Protein AF-A0A536JKU6-F1 (afdb_monomer)

pLDDT: mean 82.66, std 13.81, range [51.47, 97.12]

Mean predicted aligned error: 8.74 Å

Structure (mmCIF, N/CA/C/O backbone):
data_AF-A0A536JKU6-F1
#
_entry.id   AF-A0A536JKU6-F1
#
loop_
_atom_site.group_PDB
_atom_site.id
_atom_site.type_symbol
_atom_site.label_atom_id
_atom_site.label_alt_id
_atom_site.label_comp_id
_atom_site.label_asym_id
_atom_site.label_entity_id
_atom_site.label_seq_id
_atom_site.pdbx_PDB_ins_code
_atom_site.Cartn_x
_atom_site.Cartn_y
_atom_site.Cartn_z
_atom_site.occupancy
_atom_site.B_iso_or_equiv
_atom_site.auth_seq_id
_atom_site.auth_comp_id
_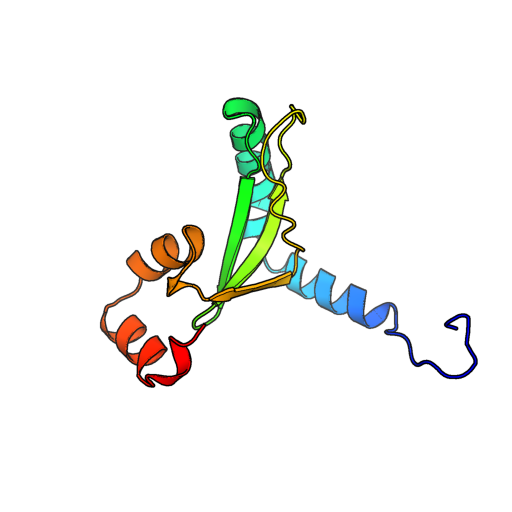atom_site.auth_asym_id
_atom_site.auth_atom_id
_atom_site.pdbx_PDB_model_num
ATOM 1 N N . PRO A 1 1 ? 21.047 -7.601 -23.008 1.00 52.09 1 PRO A N 1
ATOM 2 C CA . PRO A 1 1 ? 21.954 -8.752 -22.782 1.00 52.09 1 PRO A CA 1
ATOM 3 C C . PRO A 1 1 ? 22.261 -8.940 -21.285 1.00 52.09 1 PRO A C 1
ATOM 5 O O . PRO A 1 1 ? 22.816 -8.048 -20.651 1.00 52.09 1 PRO A O 1
ATOM 8 N N . THR A 1 2 ? 21.817 -10.042 -20.681 1.00 56.97 2 THR A N 1
ATOM 9 C CA . THR A 1 2 ? 22.408 -10.555 -19.430 1.00 56.97 2 THR A CA 1
ATOM 10 C C . THR A 1 2 ? 23.783 -11.156 -19.741 1.00 56.97 2 THR A C 1
ATOM 12 O O . THR A 1 2 ? 24.036 -11.532 -20.883 1.00 56.97 2 THR A O 1
ATOM 15 N N . ALA A 1 3 ? 24.686 -11.194 -18.758 1.00 63.09 3 ALA A N 1
ATOM 16 C CA . ALA A 1 3 ? 26.079 -11.626 -18.942 1.00 63.09 3 ALA A CA 1
ATOM 17 C C . ALA A 1 3 ? 26.232 -13.091 -19.414 1.00 63.09 3 ALA A C 1
ATOM 19 O O . ALA A 1 3 ? 27.306 -13.480 -19.858 1.00 63.09 3 ALA A O 1
ATOM 20 N N . GLU A 1 4 ? 25.154 -13.874 -19.391 1.00 67.25 4 GLU A N 1
ATOM 21 C CA . GLU A 1 4 ? 25.109 -15.270 -19.820 1.00 67.25 4 GLU A CA 1
ATOM 22 C C . GLU A 1 4 ? 24.130 -15.430 -20.994 1.00 67.25 4 GLU A C 1
ATOM 24 O O . GLU A 1 4 ? 22.961 -15.737 -20.797 1.00 67.25 4 GLU A O 1
ATOM 29 N N . GLY A 1 5 ? 24.601 -15.135 -22.211 1.00 64.31 5 GLY A N 1
ATOM 30 C CA . GLY A 1 5 ? 24.213 -15.704 -23.521 1.00 64.31 5 GLY A CA 1
ATOM 31 C C . GLY A 1 5 ? 22.751 -15.788 -23.999 1.00 64.31 5 GLY A C 1
ATOM 32 O O . GLY A 1 5 ? 22.504 -15.532 -25.175 1.00 64.31 5 GLY A O 1
ATOM 33 N N . HIS A 1 6 ? 21.774 -16.124 -23.160 1.00 71.12 6 HIS A N 1
ATOM 34 C CA . HIS A 1 6 ? 20.375 -16.326 -23.535 1.00 71.12 6 HIS A CA 1
ATOM 35 C C . HIS A 1 6 ? 19.460 -15.774 -22.440 1.00 71.12 6 HIS A C 1
ATOM 37 O O . HIS A 1 6 ? 19.163 -16.433 -21.450 1.00 71.12 6 HIS A O 1
ATOM 43 N N . GLY A 1 7 ? 19.004 -14.536 -22.621 1.00 73.75 7 GLY A N 1
ATOM 44 C CA . GLY A 1 7 ? 18.057 -13.909 -21.710 1.00 73.75 7 GLY A CA 1
ATOM 45 C C . GLY A 1 7 ? 17.232 -12.854 -22.423 1.00 73.75 7 GLY A C 1
ATOM 46 O O . GLY A 1 7 ? 17.774 -11.946 -23.058 1.00 73.75 7 GLY A O 1
ATOM 47 N N . TRP A 1 8 ? 15.915 -12.968 -22.301 1.00 84.62 8 TRP A N 1
ATOM 48 C CA . TRP A 1 8 ? 14.991 -11.902 -22.664 1.00 84.62 8 TRP A CA 1
ATOM 49 C C . TRP A 1 8 ? 15.017 -10.842 -21.562 1.00 84.62 8 TRP A C 1
ATOM 51 O O . TRP A 1 8 ? 15.140 -11.161 -20.379 1.00 84.62 8 TRP A O 1
ATOM 61 N N . ARG A 1 9 ? 14.935 -9.566 -21.937 1.00 85.38 9 ARG A N 1
ATOM 62 C CA . ARG A 1 9 ? 14.804 -8.457 -20.985 1.00 85.38 9 ARG A CA 1
ATOM 63 C C . ARG A 1 9 ? 13.556 -7.675 -21.332 1.00 85.38 9 ARG A C 1
ATOM 65 O O . ARG A 1 9 ? 13.229 -7.537 -22.509 1.00 85.38 9 ARG A O 1
ATOM 72 N N . LEU A 1 10 ? 12.898 -7.157 -20.303 1.00 89.56 10 LEU A N 1
ATOM 73 C CA . LEU A 1 10 ? 11.814 -6.208 -20.495 1.00 89.56 10 LEU A CA 1
ATOM 74 C C . LEU A 1 10 ? 12.351 -4.985 -21.240 1.00 89.56 10 LEU A C 1
ATOM 76 O O . LEU A 1 10 ? 13.410 -4.451 -20.899 1.00 89.56 10 LEU A O 1
ATOM 80 N N . ASP A 1 11 ? 11.619 -4.577 -22.270 1.00 92.69 11 ASP A N 1
ATOM 81 C CA . ASP A 1 11 ? 11.898 -3.347 -22.996 1.00 92.69 11 ASP A CA 1
ATOM 82 C C . ASP A 1 11 ? 11.497 -2.130 -22.150 1.00 92.69 11 ASP A C 1
ATOM 84 O O . ASP A 1 11 ? 10.610 -2.206 -21.293 1.00 92.69 11 ASP A O 1
ATOM 88 N N . PHE A 1 12 ? 12.113 -0.979 -22.416 1.00 91.06 12 PHE A N 1
ATOM 89 C CA . PHE A 1 12 ? 11.790 0.268 -21.724 1.00 91.06 12 PHE A CA 1
ATOM 90 C C . PHE A 1 12 ? 10.310 0.668 -21.867 1.00 91.06 12 PHE A C 1
ATOM 92 O O . PHE A 1 12 ? 9.761 1.311 -20.973 1.00 91.06 12 PHE A O 1
ATOM 99 N N . ARG A 1 13 ? 9.623 0.227 -22.930 1.00 91.62 13 ARG A N 1
ATOM 100 C CA . ARG A 1 13 ? 8.170 0.402 -23.100 1.00 91.62 13 ARG A CA 1
ATOM 101 C C . ARG A 1 13 ? 7.348 -0.144 -21.931 1.00 91.62 13 ARG A C 1
ATOM 103 O O . ARG A 1 13 ? 6.320 0.436 -21.600 1.00 91.62 13 ARG A O 1
ATOM 110 N N . VAL A 1 14 ? 7.805 -1.209 -21.271 1.00 91.12 14 VAL A N 1
ATOM 111 C CA . VAL A 1 14 ? 7.118 -1.766 -20.093 1.00 91.12 14 VAL A CA 1
ATOM 112 C C . VAL A 1 14 ? 7.199 -0.792 -18.914 1.00 91.12 14 VAL A C 1
ATOM 114 O O . VAL A 1 14 ? 6.201 -0.553 -18.237 1.00 91.12 14 VAL A O 1
ATOM 117 N N . ALA A 1 15 ? 8.357 -0.156 -18.715 1.00 85.00 15 ALA A N 1
ATOM 118 C CA . ALA A 1 15 ? 8.518 0.884 -17.702 1.00 85.00 15 ALA A CA 1
ATOM 119 C C . ALA A 1 15 ? 7.686 2.136 -18.029 1.00 85.00 15 ALA A C 1
ATOM 121 O O . ALA A 1 15 ? 7.086 2.724 -17.132 1.00 85.00 15 ALA A O 1
ATOM 122 N N . GLN A 1 16 ? 7.604 2.519 -19.308 1.00 86.62 16 GLN A N 1
ATOM 123 C CA . GLN A 1 16 ? 6.759 3.634 -19.747 1.00 86.62 16 GLN A CA 1
ATOM 124 C C . GLN A 1 16 ? 5.275 3.376 -19.468 1.00 86.62 16 GLN A C 1
ATOM 126 O O . GLN A 1 16 ? 4.603 4.266 -18.958 1.00 86.62 16 GLN A O 1
ATOM 131 N N . LEU A 1 17 ? 4.781 2.166 -19.752 1.00 86.50 17 LEU A N 1
ATOM 132 C CA . LEU A 1 17 ? 3.394 1.783 -19.485 1.00 86.50 17 LEU A CA 1
ATOM 133 C C . LEU A 1 17 ? 3.073 1.840 -17.986 1.00 86.50 17 LEU A C 1
ATOM 135 O O . LEU A 1 17 ? 2.082 2.452 -17.594 1.00 86.50 17 LEU A O 1
ATOM 139 N N . GLY A 1 18 ? 3.940 1.266 -17.146 1.00 82.00 18 GLY A N 1
ATOM 140 C CA . GLY A 1 18 ? 3.779 1.334 -15.692 1.00 82.00 18 GLY A CA 1
ATOM 141 C C . GLY A 1 18 ? 3.802 2.773 -15.172 1.00 82.00 18 GLY A C 1
ATOM 142 O O . GLY A 1 18 ? 2.987 3.142 -14.331 1.00 82.00 18 GLY A O 1
ATOM 143 N N . ASN A 1 19 ? 4.687 3.619 -15.707 1.00 78.38 19 ASN A N 1
ATOM 144 C CA . ASN A 1 19 ? 4.732 5.029 -15.332 1.00 78.38 19 ASN A CA 1
ATOM 145 C C . ASN A 1 19 ? 3.474 5.792 -15.776 1.00 78.38 19 ASN A C 1
ATOM 147 O O . ASN A 1 19 ? 2.968 6.603 -15.008 1.00 78.38 19 ASN A O 1
ATOM 151 N N . ALA A 1 20 ? 2.951 5.524 -16.977 1.00 79.75 20 ALA A N 1
ATOM 152 C CA . ALA A 1 20 ? 1.715 6.133 -17.469 1.00 79.75 20 ALA A CA 1
ATOM 153 C C . ALA A 1 20 ? 0.516 5.783 -16.573 1.00 79.75 20 ALA A C 1
ATOM 155 O O . ALA A 1 20 ? -0.188 6.687 -16.136 1.00 79.75 20 ALA A O 1
ATOM 156 N N . TYR A 1 21 ? 0.364 4.508 -16.204 1.00 76.06 21 TYR A N 1
ATOM 157 C CA . TYR A 1 21 ? -0.650 4.065 -15.242 1.00 76.06 21 TYR A CA 1
ATOM 158 C C . TYR A 1 21 ? -0.501 4.770 -13.885 1.00 76.06 21 TYR A C 1
ATOM 160 O O . TYR A 1 21 ? -1.461 5.301 -13.341 1.00 76.06 21 TYR A O 1
ATOM 168 N N . LEU A 1 22 ? 0.722 4.866 -13.349 1.00 70.12 22 LEU A N 1
ATOM 169 C CA . LEU A 1 22 ? 0.975 5.550 -12.074 1.00 70.12 22 LEU A CA 1
ATOM 170 C C . LEU A 1 22 ? 0.720 7.066 -12.124 1.00 70.12 22 LEU A C 1
ATOM 172 O O . LEU A 1 22 ? 0.444 7.653 -11.079 1.00 70.12 22 LEU A O 1
ATOM 176 N N . HIS A 1 23 ? 0.818 7.699 -13.296 1.00 67.19 23 HIS A N 1
ATOM 177 C CA . HIS A 1 23 ? 0.471 9.111 -13.482 1.00 67.19 23 HIS A CA 1
ATOM 178 C C . HIS A 1 23 ? -1.041 9.367 -13.456 1.00 67.19 23 HIS A C 1
ATOM 180 O O . HIS A 1 23 ? -1.445 10.484 -13.143 1.00 67.19 23 HIS A O 1
ATOM 186 N N . GLU A 1 24 ? -1.875 8.356 -13.713 1.00 64.69 24 GLU A N 1
ATOM 187 C CA . GLU A 1 24 ? -3.329 8.464 -13.528 1.00 64.69 24 GLU A CA 1
ATOM 188 C C . GLU A 1 24 ? -3.715 8.499 -12.035 1.00 64.69 24 GLU A C 1
ATOM 190 O O . GLU A 1 24 ? -4.754 9.052 -11.669 1.00 64.69 24 GLU A O 1
ATOM 195 N N . PHE A 1 25 ? -2.847 8.011 -11.136 1.00 63.19 25 PHE A N 1
ATOM 196 C CA . PHE A 1 25 ? -3.048 8.096 -9.686 1.00 63.19 25 PHE A CA 1
ATOM 197 C C . PHE A 1 25 ? -2.648 9.467 -9.128 1.00 63.19 25 PHE A C 1
ATOM 199 O O . PHE A 1 25 ? -1.586 9.635 -8.518 1.00 63.19 25 PHE A O 1
ATOM 206 N N . SER A 1 26 ? -3.560 10.435 -9.228 1.00 67.44 26 SER A N 1
ATOM 207 C CA . SER A 1 26 ? -3.438 11.755 -8.580 1.00 67.44 26 SER A CA 1
ATOM 208 C C . SER A 1 26 ? -3.143 11.664 -7.072 1.00 67.44 26 SER A C 1
ATOM 210 O O . SER A 1 26 ? -2.415 12.488 -6.515 1.00 67.44 26 SER A O 1
ATOM 212 N N . VAL A 1 27 ? -3.631 10.605 -6.416 1.00 75.38 27 VAL A N 1
ATOM 213 C CA . VAL A 1 27 ? -3.416 10.316 -4.989 1.00 75.38 27 VAL A CA 1
ATOM 214 C C . VAL A 1 27 ? -1.930 10.218 -4.646 1.00 75.38 27 VAL A C 1
ATOM 216 O O . VAL A 1 27 ? -1.511 10.694 -3.589 1.00 75.38 27 VAL A O 1
ATOM 219 N N . ARG A 1 28 ? -1.103 9.660 -5.540 1.00 80.62 28 ARG A N 1
ATOM 220 C CA . ARG A 1 28 ? 0.333 9.515 -5.288 1.00 80.62 28 ARG A CA 1
ATOM 221 C C . ARG A 1 28 ? 1.029 10.869 -5.236 1.00 80.62 28 ARG A C 1
ATOM 223 O O . ARG A 1 28 ? 1.838 11.119 -4.345 1.00 80.62 28 ARG A O 1
ATOM 230 N N . GLU A 1 29 ? 0.727 11.736 -6.193 1.00 79.62 29 GLU A N 1
ATOM 231 C CA . GLU A 1 29 ? 1.322 13.067 -6.289 1.00 79.62 29 GLU A CA 1
ATOM 232 C 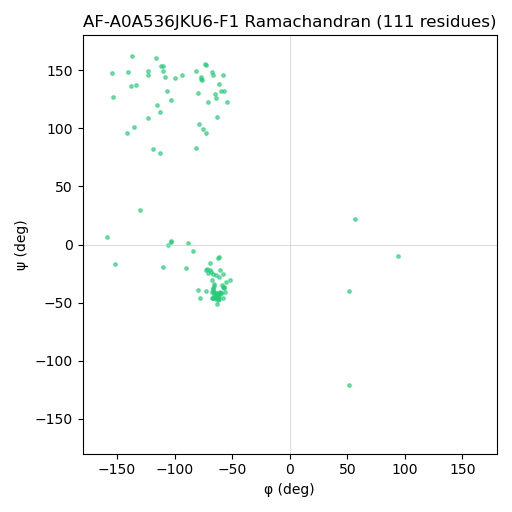C . GLU A 1 29 ? 0.898 13.958 -5.115 1.00 79.62 29 GLU A C 1
ATOM 234 O O . GLU A 1 29 ? 1.753 14.541 -4.443 1.00 79.62 29 GLU A O 1
ATOM 239 N N . VAL A 1 30 ? -0.399 13.966 -4.793 1.00 82.88 30 VAL A N 1
ATOM 240 C CA . VAL A 1 30 ? -0.958 14.725 -3.664 1.00 82.88 30 VAL A CA 1
ATOM 241 C C . VAL A 1 30 ? -0.428 14.200 -2.323 1.00 82.88 30 VAL A C 1
ATOM 243 O O . VAL A 1 30 ? -0.020 14.978 -1.455 1.00 82.88 30 VAL A O 1
ATOM 246 N N . GLY A 1 31 ? -0.359 12.877 -2.155 1.00 87.88 31 GLY A N 1
ATOM 247 C CA . GLY A 1 31 ? 0.051 12.232 -0.909 1.00 87.88 31 GLY A CA 1
ATOM 248 C C . GLY A 1 31 ? 1.521 12.452 -0.544 1.00 87.88 31 GLY A C 1
ATOM 249 O O . GLY A 1 31 ? 1.853 12.557 0.638 1.00 87.88 31 GLY A O 1
ATOM 250 N N . ARG A 1 32 ? 2.423 12.602 -1.526 1.00 89.75 32 ARG A N 1
ATOM 251 C CA . ARG A 1 32 ? 3.874 12.732 -1.273 1.00 89.75 32 ARG A CA 1
ATOM 252 C C . ARG A 1 32 ? 4.245 13.897 -0.362 1.00 89.75 32 ARG A C 1
ATOM 254 O O . ARG A 1 32 ? 5.205 13.784 0.400 1.00 89.75 32 ARG A O 1
ATOM 261 N N . ALA A 1 33 ? 3.562 15.036 -0.459 1.00 90.25 33 ALA A N 1
ATOM 262 C CA . ALA A 1 33 ? 3.844 16.177 0.414 1.00 90.25 33 ALA A CA 1
ATOM 263 C C . ALA A 1 33 ? 3.478 15.860 1.873 1.00 90.25 33 ALA A C 1
ATOM 265 O O . ALA A 1 33 ? 4.296 16.066 2.772 1.00 90.25 33 ALA A O 1
ATOM 266 N N . ALA A 1 34 ? 2.299 15.274 2.090 1.00 92.19 34 ALA A N 1
ATOM 267 C CA . ALA A 1 34 ? 1.832 14.861 3.409 1.00 92.19 34 ALA A CA 1
ATOM 268 C C . ALA A 1 34 ? 2.713 13.757 4.013 1.00 92.19 34 ALA A C 1
ATOM 270 O O . ALA A 1 34 ? 3.101 13.845 5.175 1.00 92.19 34 ALA A O 1
ATOM 271 N N . MET A 1 35 ? 3.101 12.756 3.216 1.00 92.81 35 MET A N 1
ATOM 272 C CA . MET A 1 35 ? 3.982 11.675 3.666 1.00 92.81 35 MET A CA 1
ATOM 273 C C . MET A 1 35 ? 5.365 12.182 4.079 1.00 92.81 35 MET A C 1
ATOM 275 O O . MET A 1 35 ? 5.899 11.741 5.094 1.00 92.81 35 MET A O 1
ATOM 279 N N . ARG A 1 36 ? 5.948 13.122 3.320 1.00 91.75 36 ARG A N 1
ATOM 280 C CA . ARG A 1 36 ? 7.232 13.747 3.679 1.00 91.75 36 ARG A CA 1
ATOM 281 C C . ARG A 1 36 ? 7.136 14.481 5.010 1.00 91.75 36 ARG A C 1
ATOM 283 O O . ARG A 1 36 ? 8.017 14.332 5.853 1.00 91.75 36 ARG A O 1
ATOM 290 N N . GLU A 1 37 ? 6.064 15.239 5.213 1.00 92.44 37 GLU A N 1
ATOM 291 C CA . GLU A 1 37 ? 5.844 15.948 6.471 1.00 92.44 37 GLU A CA 1
ATOM 292 C C . GLU A 1 37 ? 5.614 14.980 7.641 1.00 92.44 37 GLU A C 1
ATOM 294 O O . GLU A 1 37 ? 6.176 15.169 8.721 1.00 92.44 37 GLU A O 1
ATOM 299 N N . LEU A 1 38 ? 4.858 13.900 7.426 1.00 92.12 38 LEU A N 1
ATOM 300 C CA . LEU A 1 38 ? 4.622 12.872 8.438 1.00 92.12 38 LEU A CA 1
ATOM 301 C C . LEU A 1 38 ? 5.916 12.147 8.829 1.00 92.12 38 LEU A C 1
ATOM 303 O O . LEU A 1 38 ? 6.213 12.039 10.021 1.00 92.12 38 LEU A O 1
ATOM 307 N N . SER A 1 39 ? 6.722 11.726 7.850 1.00 91.25 39 SER A N 1
ATOM 308 C CA . SER A 1 39 ? 8.040 11.122 8.087 1.00 91.25 39 SER A CA 1
ATOM 309 C C . SER A 1 39 ? 8.965 12.088 8.831 1.00 91.25 39 SER A C 1
ATOM 311 O O . SER A 1 39 ? 9.619 11.710 9.801 1.00 91.25 39 SER A O 1
ATOM 313 N N . ARG A 1 40 ? 8.967 13.378 8.469 1.00 90.38 40 ARG A N 1
ATOM 314 C CA . ARG A 1 40 ? 9.772 14.400 9.156 1.00 90.38 40 ARG A CA 1
ATOM 315 C C . ARG A 1 40 ? 9.365 14.576 10.621 1.00 90.38 40 ARG A C 1
ATOM 317 O O . ARG A 1 40 ? 10.236 14.709 11.479 1.00 90.38 40 ARG A O 1
ATOM 324 N N . ARG A 1 41 ? 8.061 14.582 10.908 1.00 92.44 41 ARG A N 1
ATOM 325 C CA . ARG A 1 41 ? 7.515 14.766 12.264 1.00 92.44 41 ARG A CA 1
ATOM 326 C C . ARG A 1 41 ? 7.715 13.545 13.154 1.00 92.44 41 ARG A C 1
ATOM 328 O O . ARG A 1 41 ? 8.016 13.702 14.331 1.00 92.44 41 ARG A O 1
ATOM 335 N N . THR A 1 42 ? 7.541 12.349 12.601 1.00 89.81 42 THR A N 1
ATOM 336 C CA . THR A 1 42 ? 7.612 11.085 13.354 1.00 89.81 42 THR A CA 1
ATOM 337 C C . THR A 1 42 ? 9.017 10.497 13.385 1.00 89.81 42 THR A C 1
ATOM 339 O O . THR A 1 42 ? 9.331 9.707 14.264 1.00 89.81 42 THR A O 1
ATOM 342 N N . SER A 1 43 ? 9.883 10.900 12.450 1.00 88.62 43 SER A N 1
ATOM 343 C CA . SER A 1 43 ? 11.146 10.220 12.145 1.00 88.62 43 SER A CA 1
ATOM 344 C C . SER A 1 43 ? 10.970 8.740 11.772 1.00 88.62 43 SER A C 1
ATOM 346 O O . SER A 1 43 ? 11.943 7.999 11.856 1.00 88.62 43 SER A O 1
ATOM 348 N N . LEU A 1 44 ? 9.773 8.327 11.332 1.00 87.19 44 LEU A N 1
ATOM 349 C CA . LEU A 1 44 ? 9.450 6.956 10.929 1.00 87.19 44 LEU A CA 1
ATOM 350 C C . LEU A 1 44 ? 9.239 6.852 9.417 1.00 87.19 44 LEU A C 1
ATOM 352 O O . LEU A 1 44 ? 8.818 7.803 8.753 1.00 87.19 44 LEU A O 1
ATOM 356 N N . THR A 1 45 ? 9.485 5.659 8.874 1.00 88.56 45 THR A N 1
ATOM 357 C CA . THR A 1 45 ? 9.170 5.356 7.475 1.00 88.56 45 THR A CA 1
ATOM 358 C C . THR A 1 45 ? 7.663 5.432 7.265 1.00 88.56 45 THR A C 1
ATOM 360 O O . THR A 1 45 ? 6.889 4.766 7.948 1.00 88.56 45 THR A O 1
ATOM 363 N N . THR A 1 46 ? 7.243 6.233 6.292 1.00 91.00 46 THR A N 1
ATOM 364 C CA . THR A 1 46 ? 5.836 6.396 5.920 1.00 91.00 46 THR A CA 1
ATOM 365 C C . THR A 1 46 ? 5.577 5.683 4.600 1.00 91.00 46 THR A C 1
ATOM 367 O O . THR A 1 46 ? 6.334 5.840 3.642 1.00 91.00 46 THR A O 1
ATOM 370 N N . GLN A 1 47 ? 4.508 4.896 4.539 1.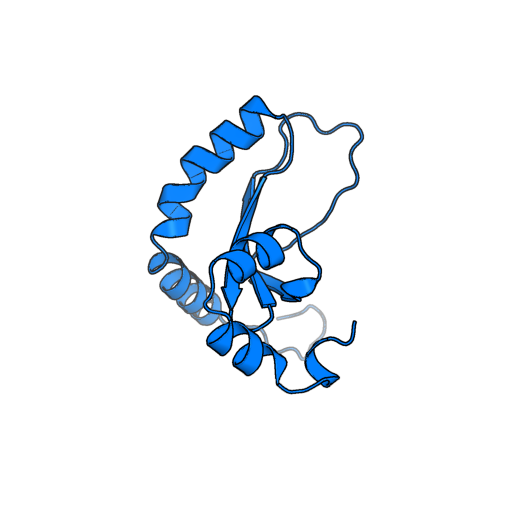00 92.38 47 GLN A N 1
ATOM 371 C CA . GLN A 1 47 ? 4.137 4.093 3.375 1.00 92.38 47 GLN A CA 1
ATOM 372 C C . GLN A 1 47 ? 2.724 4.454 2.927 1.00 92.38 47 GLN A C 1
ATOM 374 O O . GLN A 1 47 ? 1.890 4.827 3.750 1.00 92.38 47 GLN A O 1
ATOM 379 N N . MET A 1 48 ? 2.469 4.344 1.629 1.00 92.56 48 MET A N 1
ATOM 380 C CA . MET A 1 48 ? 1.146 4.522 1.045 1.00 92.56 48 MET A CA 1
ATOM 381 C C . MET A 1 48 ? 0.881 3.384 0.072 1.00 92.56 48 MET A C 1
ATOM 383 O O . MET A 1 48 ? 1.754 2.998 -0.712 1.00 92.56 48 MET A O 1
ATOM 38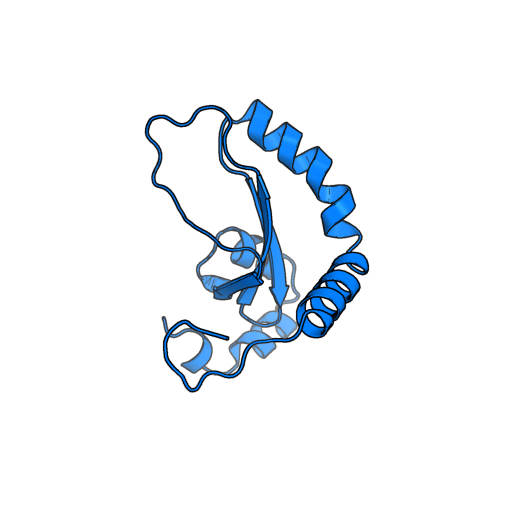7 N N . ALA A 1 49 ? -0.335 2.865 0.140 1.00 93.00 49 ALA A N 1
ATOM 388 C CA . ALA A 1 49 ? -0.801 1.762 -0.672 1.00 93.00 49 ALA A CA 1
ATOM 389 C C . ALA A 1 49 ? -2.211 2.054 -1.182 1.00 93.00 49 ALA A C 1
ATOM 391 O O . ALA A 1 49 ? -2.901 2.921 -0.645 1.00 93.00 49 ALA A O 1
ATOM 392 N N . VAL A 1 50 ? -2.610 1.318 -2.209 1.00 92.38 50 VAL A N 1
ATOM 393 C CA . VAL A 1 50 ? -3.998 1.228 -2.665 1.00 92.38 50 VAL A CA 1
ATOM 394 C C . VAL A 1 50 ? -4.527 -0.161 -2.346 1.00 92.38 50 VAL A C 1
ATOM 396 O O . VAL A 1 50 ? -3.748 -1.115 -2.311 1.00 92.38 50 VAL A O 1
ATOM 399 N N . LEU A 1 51 ? -5.827 -0.260 -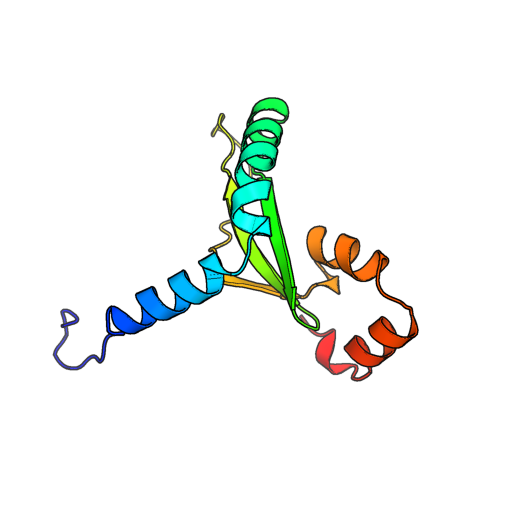2.090 1.00 92.94 51 LEU A N 1
ATOM 400 C CA . LEU A 1 51 ? -6.517 -1.540 -2.010 1.00 92.94 51 LEU A CA 1
ATOM 401 C C . LEU A 1 51 ? -6.798 -2.029 -3.435 1.00 92.94 51 LEU A C 1
ATOM 403 O O . LEU A 1 51 ? -7.301 -1.263 -4.256 1.00 92.94 51 LEU A O 1
ATOM 407 N N . ASP A 1 52 ? -6.453 -3.278 -3.717 1.00 91.81 52 ASP A N 1
ATOM 408 C CA . ASP A 1 52 ? -6.732 -3.955 -4.979 1.00 91.81 52 ASP A CA 1
ATOM 409 C C . ASP A 1 52 ? -7.248 -5.362 -4.675 1.00 91.81 52 ASP A C 1
ATOM 411 O O . ASP A 1 52 ? -6.476 -6.263 -4.334 1.00 91.81 52 ASP A O 1
ATOM 415 N N . HIS A 1 53 ? -8.569 -5.524 -4.756 1.00 92.12 53 HIS A N 1
ATOM 416 C CA . HIS A 1 53 ? -9.278 -6.707 -4.272 1.00 92.12 53 HIS A CA 1
ATOM 417 C C . HIS A 1 53 ? -8.905 -7.033 -2.811 1.00 92.12 53 HIS A C 1
ATOM 419 O O . HIS A 1 53 ? -9.110 -6.208 -1.921 1.00 92.12 53 HIS A O 1
ATOM 425 N N . THR A 1 54 ? -8.362 -8.223 -2.556 1.00 93.75 54 THR A N 1
ATOM 426 C CA . THR A 1 54 ? -7.999 -8.725 -1.224 1.00 93.75 54 THR A CA 1
ATOM 427 C C . THR A 1 54 ? -6.583 -8.349 -0.790 1.00 93.75 54 THR A C 1
ATOM 429 O O . THR A 1 54 ? -6.179 -8.697 0.323 1.00 93.75 54 THR A O 1
ATOM 432 N N . ASP A 1 55 ? -5.846 -7.598 -1.614 1.00 94.25 55 ASP A N 1
ATOM 433 C CA . ASP A 1 55 ? -4.471 -7.172 -1.367 1.00 94.25 55 ASP A CA 1
ATOM 434 C C . ASP A 1 55 ? -4.343 -5.654 -1.233 1.00 94.25 55 ASP A C 1
ATOM 436 O O . ASP A 1 55 ? -5.137 -4.867 -1.747 1.00 94.25 55 ASP A O 1
ATOM 440 N N . ILE A 1 56 ? -3.245 -5.228 -0.615 1.00 94.44 56 ILE A N 1
ATOM 441 C CA . ILE A 1 56 ? -2.710 -3.883 -0.781 1.00 94.44 56 ILE A CA 1
ATOM 442 C C . ILE A 1 56 ? -1.549 -3.882 -1.770 1.00 94.44 56 ILE A C 1
ATOM 444 O O . ILE A 1 56 ? -0.708 -4.781 -1.759 1.00 94.44 56 ILE A O 1
ATOM 448 N N . VAL A 1 57 ? -1.448 -2.821 -2.567 1.00 92.19 57 VAL A N 1
ATOM 449 C CA . VAL A 1 57 ? -0.303 -2.563 -3.447 1.00 92.19 57 VAL A CA 1
ATOM 450 C C . VAL A 1 57 ? 0.400 -1.299 -2.990 1.00 92.19 57 VAL A C 1
ATOM 452 O O . VAL A 1 57 ? -0.194 -0.219 -2.982 1.00 92.19 57 VAL A O 1
ATOM 455 N N . TYR A 1 58 ? 1.676 -1.403 -2.624 1.00 91.62 58 TYR A N 1
ATOM 456 C CA . TYR A 1 58 ? 2.456 -0.233 -2.225 1.00 91.62 58 TYR A CA 1
ATOM 457 C C . TYR A 1 58 ? 2.756 0.657 -3.427 1.00 91.62 58 TYR A C 1
ATOM 459 O O . TYR A 1 58 ? 3.396 0.231 -4.384 1.00 91.62 58 TYR A O 1
ATOM 467 N N . ILE A 1 59 ? 2.343 1.920 -3.358 1.00 89.50 59 ILE A N 1
ATOM 468 C CA . ILE A 1 59 ? 2.518 2.885 -4.454 1.00 89.50 59 ILE A CA 1
ATOM 469 C C . ILE A 1 59 ? 3.537 3.978 -4.127 1.00 89.50 59 ILE A C 1
ATOM 471 O O . ILE A 1 59 ? 4.064 4.617 -5.036 1.00 89.50 59 ILE A O 1
ATOM 475 N N . GLU A 1 60 ? 3.850 4.200 -2.848 1.00 89.69 60 GLU A N 1
ATOM 476 C CA . GLU A 1 60 ? 4.845 5.184 -2.423 1.00 89.69 60 GLU A CA 1
ATOM 477 C C . GLU A 1 60 ? 5.464 4.825 -1.069 1.00 89.69 60 GLU A C 1
ATOM 479 O O . GLU A 1 60 ? 4.796 4.306 -0.171 1.00 89.69 60 GLU A O 1
ATOM 484 N N . ARG A 1 61 ? 6.738 5.189 -0.897 1.00 89.00 61 ARG A N 1
ATOM 485 C CA . ARG A 1 61 ? 7.471 5.057 0.362 1.00 89.00 61 ARG A CA 1
ATOM 486 C C . ARG A 1 61 ? 8.312 6.301 0.623 1.00 89.00 61 ARG A C 1
ATOM 488 O O . ARG A 1 61 ? 8.983 6.798 -0.275 1.00 89.00 61 ARG A O 1
ATOM 495 N N . GLN A 1 62 ? 8.293 6.781 1.860 1.00 89.81 62 GLN A N 1
ATOM 496 C CA . GLN A 1 62 ? 9.129 7.874 2.348 1.00 89.81 62 GLN A CA 1
ATOM 497 C C . GLN A 1 62 ? 9.941 7.384 3.545 1.00 89.81 62 GLN A C 1
ATOM 499 O O . GLN A 1 62 ? 9.390 7.139 4.618 1.00 89.81 62 GLN A O 1
ATOM 504 N N . ASP A 1 63 ? 11.247 7.222 3.350 1.00 86.00 63 ASP A N 1
ATOM 505 C CA . ASP A 1 63 ? 12.157 6.692 4.368 1.00 86.00 63 ASP A CA 1
ATOM 506 C C . ASP A 1 63 ? 12.319 7.654 5.555 1.00 86.00 63 ASP A C 1
ATOM 508 O O . ASP A 1 63 ? 12.286 8.879 5.406 1.00 86.00 63 ASP A O 1
ATOM 512 N N . ALA A 1 64 ? 12.541 7.091 6.744 1.00 81.38 64 ALA A N 1
ATOM 513 C CA . ALA A 1 64 ? 12.901 7.847 7.939 1.00 81.38 64 ALA A CA 1
ATOM 514 C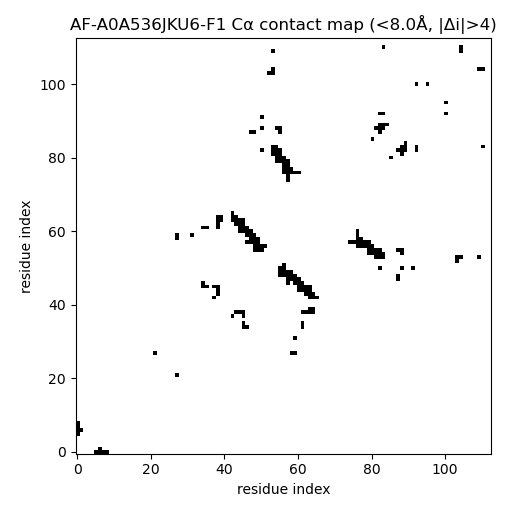 C . ALA A 1 64 ? 14.230 8.612 7.773 1.00 81.38 64 ALA A C 1
ATOM 516 O O . ALA A 1 64 ? 15.234 8.068 7.303 1.00 81.38 64 ALA A O 1
ATOM 517 N N . SER A 1 65 ? 14.272 9.860 8.256 1.00 70.31 65 SER A N 1
ATOM 518 C CA . SER A 1 65 ? 15.477 10.710 8.205 1.00 70.31 65 SER A CA 1
ATOM 519 C C . SER A 1 65 ? 16.602 10.266 9.153 1.00 70.31 65 SER A C 1
ATOM 521 O O . SER A 1 65 ? 17.771 10.560 8.907 1.00 70.31 65 SER A O 1
ATOM 523 N N . ARG A 1 66 ? 16.279 9.545 10.237 1.00 62.50 66 ARG A N 1
ATOM 524 C CA . ARG A 1 66 ? 17.242 9.096 11.254 1.00 62.50 66 ARG A CA 1
ATOM 525 C C . ARG A 1 66 ? 17.392 7.579 11.230 1.00 62.50 66 ARG A C 1
ATOM 527 O O . ARG A 1 66 ? 16.878 6.865 12.081 1.00 62.50 66 ARG A O 1
ATOM 534 N N . ARG A 1 67 ? 18.162 7.092 10.258 1.00 59.25 67 ARG A N 1
ATOM 535 C CA . ARG A 1 67 ? 18.677 5.717 10.244 1.00 59.25 67 ARG A CA 1
ATOM 536 C C . ARG A 1 67 ? 19.607 5.522 11.434 1.00 59.25 67 ARG A C 1
ATOM 538 O O . ARG A 1 67 ? 20.706 6.068 11.410 1.00 59.25 67 ARG A O 1
ATOM 545 N N . ARG A 1 68 ? 19.222 4.741 12.444 1.00 52.19 68 ARG A N 1
ATOM 546 C CA . ARG A 1 68 ? 20.240 4.067 13.270 1.00 52.19 68 ARG A CA 1
ATOM 547 C C . ARG A 1 68 ? 19.828 2.752 13.928 1.00 52.19 68 ARG A C 1
ATOM 549 O O . ARG A 1 68 ? 20.747 2.041 14.321 1.00 52.19 68 ARG A O 1
ATOM 556 N N . SER A 1 69 ? 18.547 2.382 14.059 1.00 52.12 69 SER A N 1
ATOM 557 C CA . SER A 1 69 ? 18.229 1.160 14.837 1.00 52.12 69 SER A CA 1
ATOM 558 C C . SER A 1 69 ? 16.883 0.466 14.576 1.00 52.12 69 SER A C 1
ATOM 560 O O . SER A 1 69 ? 16.567 -0.463 15.311 1.00 52.12 69 SER A O 1
ATOM 562 N N . GLU A 1 70 ? 16.077 0.867 13.589 1.00 53.66 70 GLU A N 1
ATOM 563 C CA . GLU A 1 70 ? 14.771 0.221 13.359 1.00 53.66 70 GLU A CA 1
ATOM 564 C C . GLU A 1 70 ? 14.841 -0.918 12.328 1.00 53.66 70 GLU A C 1
ATOM 566 O O . GLU A 1 70 ? 15.616 -0.816 11.370 1.00 53.66 70 GLU A O 1
ATOM 571 N N . PRO A 1 71 ? 14.038 -1.991 12.493 1.00 53.44 71 PRO A N 1
ATOM 572 C CA . PRO A 1 71 ? 13.946 -3.071 11.520 1.00 53.44 71 PRO A CA 1
ATOM 573 C C . PRO A 1 71 ? 13.604 -2.522 10.133 1.00 53.44 71 PRO A C 1
ATOM 575 O O . PRO A 1 71 ? 12.590 -1.852 9.932 1.00 53.44 71 PRO A O 1
ATOM 578 N N . HIS A 1 72 ? 14.461 -2.819 9.161 1.00 54.06 72 HIS A N 1
ATOM 579 C CA . HIS A 1 72 ? 14.223 -2.477 7.769 1.00 54.06 72 HIS A CA 1
ATOM 580 C C . HIS A 1 72 ? 13.128 -3.383 7.201 1.00 54.06 72 HIS A C 1
ATOM 582 O O . HIS A 1 72 ? 13.412 -4.484 6.738 1.00 54.06 72 HIS A O 1
ATOM 588 N N . VAL A 1 73 ? 11.880 -2.913 7.193 1.00 60.62 73 VAL A N 1
ATOM 589 C CA . VAL A 1 73 ? 10.866 -3.489 6.304 1.00 60.62 73 VAL A CA 1
ATOM 590 C C . VAL A 1 73 ? 11.168 -2.962 4.902 1.00 60.62 73 VAL A C 1
ATOM 592 O O . VAL A 1 73 ? 10.925 -1.794 4.579 1.00 60.62 73 VAL A O 1
ATOM 595 N N . VAL A 1 74 ? 11.830 -3.794 4.098 1.00 60.56 74 VAL A N 1
ATOM 596 C CA . VAL A 1 74 ? 12.062 -3.504 2.684 1.00 60.56 74 VAL A CA 1
ATOM 597 C C . VAL A 1 74 ? 10.773 -3.832 1.951 1.00 60.56 74 VAL A C 1
ATOM 599 O O . VAL A 1 74 ? 10.442 -4.994 1.745 1.00 60.56 74 VAL A O 1
ATOM 602 N N . THR A 1 75 ? 10.037 -2.786 1.602 1.00 69.31 75 THR A N 1
ATOM 603 C CA . THR A 1 75 ? 8.843 -2.880 0.773 1.00 69.31 75 THR A CA 1
ATOM 604 C C . THR A 1 75 ? 9.145 -2.205 -0.552 1.00 69.31 75 THR A C 1
ATOM 606 O O . THR A 1 75 ? 9.385 -0.992 -0.582 1.00 69.31 75 THR A O 1
ATOM 609 N N . ASP A 1 76 ? 9.162 -2.981 -1.631 1.00 82.12 76 ASP A N 1
ATOM 610 C CA . ASP A 1 76 ? 9.324 -2.434 -2.973 1.00 82.12 76 ASP A CA 1
ATOM 611 C C . ASP A 1 76 ? 8.012 -1.800 -3.449 1.00 82.12 76 ASP A C 1
ATOM 613 O O . ASP A 1 76 ? 6.910 -2.262 -3.141 1.00 82.12 76 ASP A O 1
ATOM 617 N N . ILE A 1 77 ? 8.124 -0.701 -4.197 1.00 86.62 77 ILE A N 1
ATOM 618 C CA . ILE A 1 77 ? 6.961 -0.096 -4.854 1.00 86.62 77 ILE A CA 1
ATOM 619 C C . ILE A 1 77 ? 6.447 -1.091 -5.898 1.00 86.62 77 ILE A C 1
ATOM 621 O O . ILE A 1 77 ? 7.217 -1.578 -6.724 1.00 86.62 77 ILE A O 1
ATOM 625 N N . GLY A 1 78 ? 5.146 -1.366 -5.866 1.00 85.62 78 GLY A N 1
ATOM 626 C CA . GLY A 1 78 ? 4.486 -2.387 -6.674 1.00 85.62 78 GLY A CA 1
ATOM 627 C C . GLY A 1 78 ? 4.346 -3.743 -5.979 1.00 85.62 78 GLY A C 1
ATOM 628 O O . GLY A 1 78 ? 3.608 -4.586 -6.483 1.00 85.62 78 GLY A O 1
ATOM 629 N N . SER A 1 79 ? 4.988 -3.961 -4.825 1.00 90.31 79 SER A N 1
ATOM 630 C CA . SER A 1 79 ? 4.792 -5.189 -4.049 1.00 90.31 79 SER A CA 1
ATOM 631 C C . SER A 1 79 ? 3.380 -5.281 -3.482 1.00 90.31 79 SER A C 1
ATOM 633 O O . SER A 1 79 ? 2.785 -4.270 -3.090 1.00 90.31 79 SER A O 1
ATOM 635 N N . ARG A 1 80 ? 2.881 -6.519 -3.411 1.00 93.12 80 ARG A N 1
ATOM 636 C CA . ARG A 1 80 ? 1.557 -6.866 -2.894 1.00 93.12 80 ARG A CA 1
ATOM 637 C C . ARG A 1 80 ? 1.663 -7.561 -1.548 1.00 93.12 80 ARG A C 1
ATOM 639 O O . ARG A 1 80 ? 2.593 -8.339 -1.343 1.00 93.12 80 ARG A O 1
ATOM 646 N N . LEU A 1 81 ? 0.714 -7.290 -0.660 1.00 92.19 81 LEU A N 1
ATOM 647 C CA . LEU A 1 81 ? 0.509 -8.043 0.577 1.00 92.19 81 LEU A CA 1
ATOM 648 C C . LEU A 1 81 ? -0.991 -8.216 0.829 1.00 92.19 81 LEU A C 1
ATOM 650 O O . LEU A 1 81 ? -1.732 -7.275 0.535 1.00 92.19 81 LEU A O 1
ATOM 654 N N . PRO A 1 82 ? -1.429 -9.317 1.463 1.00 94.00 82 PRO A N 1
ATOM 655 C CA . PRO A 1 82 ? -2.833 -9.485 1.807 1.00 94.00 82 PRO A CA 1
ATOM 656 C C . PRO A 1 82 ? -3.342 -8.338 2.687 1.00 94.00 82 PRO A C 1
ATOM 658 O O . PRO A 1 82 ? -2.725 -7.950 3.686 1.00 94.00 82 PRO A O 1
ATOM 661 N N . ALA A 1 83 ? -4.490 -7.768 2.334 1.00 94.81 83 ALA A N 1
ATOM 662 C CA . ALA A 1 83 ? -5.048 -6.613 3.027 1.00 94.81 83 ALA A CA 1
ATOM 663 C C . ALA A 1 83 ? -5.454 -6.952 4.472 1.00 94.81 83 ALA A C 1
ATOM 665 O O . ALA A 1 83 ? -5.225 -6.149 5.381 1.00 94.81 83 ALA A O 1
ATOM 666 N N . TYR A 1 84 ? -5.963 -8.165 4.710 1.00 93.38 84 TYR A N 1
ATOM 667 C CA . TYR A 1 84 ? -6.447 -8.600 6.024 1.00 93.38 84 TYR A CA 1
ATOM 668 C C . TYR A 1 84 ? -5.349 -8.607 7.108 1.00 93.38 84 TYR A C 1
ATOM 670 O O . TYR A 1 84 ? -5.637 -8.399 8.290 1.00 93.38 84 TYR A O 1
ATOM 678 N N . CYS A 1 85 ? -4.079 -8.807 6.730 1.00 92.75 85 CYS A N 1
ATOM 679 C CA . CYS A 1 85 ? -2.960 -8.930 7.670 1.00 92.75 85 CYS A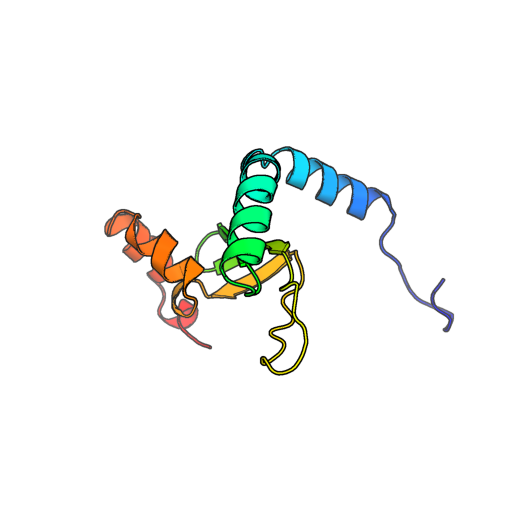 CA 1
ATOM 680 C C . CYS A 1 85 ? -2.084 -7.671 7.778 1.00 92.75 85 CYS A C 1
ATOM 682 O O . CYS A 1 85 ? -1.115 -7.657 8.540 1.00 92.75 85 CYS A O 1
ATOM 684 N N . THR A 1 86 ? -2.434 -6.580 7.091 1.00 93.69 86 THR A N 1
ATOM 685 C CA . THR A 1 86 ? -1.668 -5.323 7.117 1.00 93.69 86 THR A CA 1
ATOM 686 C C . THR A 1 86 ? -2.436 -4.204 7.819 1.00 93.69 86 THR A C 1
ATOM 688 O O . THR A 1 86 ? -3.663 -4.200 7.885 1.00 93.69 86 THR A O 1
ATOM 691 N N . SER A 1 87 ? -1.724 -3.225 8.387 1.00 94.06 87 SER A N 1
ATOM 692 C CA . SER A 1 87 ? -2.372 -2.058 9.006 1.00 94.06 87 SER A CA 1
ATOM 693 C C . SER A 1 87 ? -3.106 -1.199 7.975 1.00 94.06 87 SER A C 1
ATOM 695 O O . SER A 1 87 ? -4.238 -0.796 8.224 1.00 94.06 87 SER A O 1
ATOM 697 N N . LEU A 1 88 ? -2.482 -0.960 6.816 1.00 95.12 88 LEU A N 1
ATOM 698 C CA . LEU A 1 88 ? -3.072 -0.215 5.702 1.00 95.12 88 LEU A CA 1
ATOM 699 C C . LEU A 1 88 ? -4.296 -0.938 5.131 1.00 95.12 88 LEU A C 1
ATOM 701 O O . LEU A 1 88 ? -5.325 -0.301 4.935 1.00 95.12 88 LEU A O 1
ATOM 705 N N . GLY A 1 89 ? -4.204 -2.253 4.911 1.00 95.81 89 GLY A N 1
ATOM 706 C CA . GLY A 1 89 ? -5.307 -3.043 4.373 1.00 95.81 89 GLY A CA 1
ATOM 707 C C . GLY A 1 89 ? -6.504 -3.061 5.311 1.00 95.81 89 GLY A C 1
ATOM 708 O O . GLY A 1 89 ? -7.581 -2.641 4.909 1.00 95.81 89 GLY A O 1
ATOM 709 N N . LYS A 1 90 ? -6.311 -3.389 6.593 1.00 96.38 90 LYS A N 1
ATOM 710 C CA . LYS A 1 90 ? -7.390 -3.310 7.594 1.00 96.38 90 LYS A CA 1
ATOM 711 C C . LYS A 1 90 ? -8.016 -1.921 7.687 1.00 96.38 90 LYS A C 1
ATOM 713 O O . LYS A 1 90 ? -9.230 -1.813 7.814 1.00 96.38 90 LYS A O 1
ATOM 718 N N . ALA A 1 91 ? -7.203 -0.864 7.624 1.00 97.12 91 ALA A N 1
ATOM 719 C CA . ALA A 1 91 ? -7.708 0.503 7.656 1.00 97.12 91 ALA A CA 1
ATOM 720 C C . ALA A 1 91 ? -8.555 0.846 6.425 1.00 97.12 91 ALA A C 1
ATOM 722 O O . ALA A 1 91 ? -9.499 1.604 6.576 1.00 97.12 91 ALA A O 1
ATOM 723 N N . MET A 1 92 ? -8.246 0.310 5.240 1.00 96.12 92 MET A N 1
ATOM 724 C CA . MET A 1 92 ? -9.048 0.511 4.025 1.00 96.12 92 MET A CA 1
ATOM 725 C C . MET A 1 92 ? -10.309 -0.362 4.017 1.00 96.12 92 MET A C 1
ATOM 727 O O . MET A 1 92 ? -11.396 0.151 3.768 1.00 96.12 92 MET A O 1
ATOM 731 N N . LEU A 1 93 ? -10.181 -1.647 4.363 1.00 96.12 93 LEU A N 1
ATOM 732 C CA . LEU A 1 93 ? -11.297 -2.595 4.446 1.00 96.12 93 LEU A CA 1
ATOM 733 C C . LEU A 1 93 ? -12.372 -2.135 5.441 1.00 96.12 93 LEU A C 1
ATOM 735 O O . LEU A 1 93 ? -13.554 -2.304 5.181 1.00 96.12 93 LEU A O 1
ATOM 739 N N . ALA A 1 94 ? -11.983 -1.482 6.541 1.00 96.81 94 ALA A N 1
ATOM 740 C CA . ALA A 1 94 ? -12.918 -0.966 7.545 1.00 96.81 94 ALA A CA 1
ATOM 741 C C . ALA A 1 94 ? -13.896 0.114 7.031 1.00 96.81 94 ALA A C 1
ATOM 743 O O . ALA A 1 94 ? -14.817 0.480 7.757 1.00 96.81 94 ALA A O 1
ATOM 744 N N . PHE A 1 95 ? -13.684 0.657 5.826 1.00 96.62 95 PHE A N 1
ATOM 745 C CA . PHE A 1 95 ? -14.580 1.634 5.196 1.00 96.62 95 PHE A CA 1
ATOM 746 C C . PHE A 1 95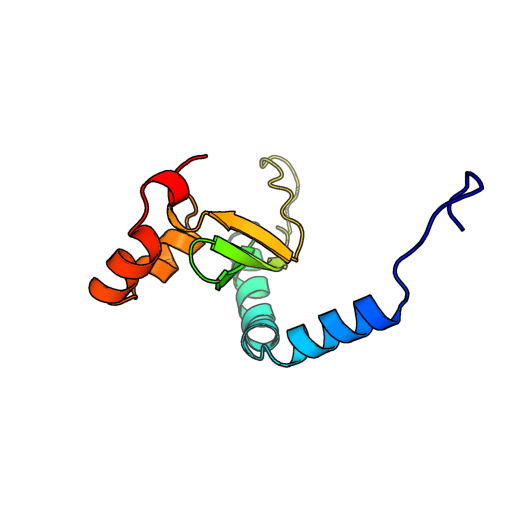 ? -15.411 1.046 4.050 1.00 96.62 95 PHE A C 1
ATOM 748 O O . PHE A 1 95 ? -16.199 1.783 3.453 1.00 96.62 95 PHE A O 1
ATOM 755 N N . LEU A 1 96 ? -15.245 -0.239 3.728 1.00 96.06 96 LEU A N 1
ATOM 756 C CA . LEU A 1 96 ? -16.092 -0.909 2.747 1.00 96.06 96 LEU A CA 1
ATOM 757 C C . LEU A 1 96 ? -17.414 -1.362 3.387 1.00 96.06 96 LEU A C 1
ATOM 759 O O . LEU A 1 96 ? -17.436 -1.676 4.579 1.00 96.06 96 LEU A O 1
ATOM 763 N N . PRO A 1 97 ? -18.515 -1.403 2.618 1.00 96.81 97 PRO A N 1
ATOM 764 C CA . PRO A 1 97 ? -19.743 -2.066 3.037 1.00 96.81 97 PRO A CA 1
ATOM 765 C C . PRO A 1 97 ? -19.516 -3.548 3.363 1.00 96.81 97 PRO A C 1
ATOM 767 O O . PRO A 1 97 ? -18.732 -4.220 2.690 1.00 96.81 97 PRO A O 1
ATOM 770 N N . ASP A 1 98 ? -20.249 -4.075 4.344 1.00 94.88 98 ASP A N 1
ATOM 771 C CA . ASP A 1 98 ? -20.131 -5.481 4.755 1.00 94.88 98 ASP A CA 1
ATOM 772 C C . ASP A 1 98 ? -20.378 -6.452 3.583 1.00 94.88 98 ASP A C 1
ATOM 774 O O . ASP A 1 98 ? -19.658 -7.432 3.435 1.00 94.88 98 ASP A O 1
ATOM 778 N N . ASP A 1 99 ? -21.315 -6.142 2.678 1.00 95.75 99 ASP A N 1
ATOM 779 C CA . ASP A 1 99 ? -21.599 -6.968 1.495 1.00 95.75 99 ASP A CA 1
ATOM 780 C C . ASP A 1 99 ? -20.458 -6.973 0.465 1.00 95.75 99 ASP A C 1
ATOM 782 O O . ASP A 1 99 ? -20.357 -7.885 -0.358 1.00 95.75 99 ASP A O 1
ATOM 786 N N . GLU A 1 100 ? -19.610 -5.946 0.462 1.00 93.88 100 GLU A N 1
ATOM 787 C CA . GLU A 1 100 ? -18.405 -5.908 -0.362 1.00 93.88 100 GLU A CA 1
ATOM 788 C C . GLU A 1 100 ? -17.288 -6.735 0.279 1.00 93.88 100 GLU A C 1
ATOM 790 O O . GLU A 1 100 ? -16.614 -7.484 -0.422 1.00 93.88 100 GLU A O 1
ATOM 795 N N . ILE A 1 101 ? -17.147 -6.677 1.606 1.00 93.81 101 ILE A N 1
ATOM 796 C CA . ILE A 1 101 ? -16.218 -7.531 2.358 1.00 93.81 101 ILE A CA 1
ATOM 797 C C . ILE A 1 101 ? -16.581 -9.010 2.205 1.00 93.81 101 ILE A C 1
ATOM 799 O O . ILE A 1 101 ? -15.702 -9.816 1.907 1.00 93.81 101 ILE A O 1
ATOM 803 N N . ASP A 1 102 ? -17.860 -9.361 2.336 1.00 92.50 102 ASP A N 1
ATOM 804 C CA . ASP A 1 102 ? -18.335 -10.738 2.174 1.00 92.50 102 ASP A CA 1
ATOM 805 C C . ASP A 1 102 ? -18.029 -11.273 0.770 1.00 92.50 102 ASP A C 1
ATOM 807 O O . ASP A 1 102 ? -17.569 -12.402 0.621 1.00 92.50 102 ASP A O 1
ATOM 811 N N . ARG A 1 103 ? -18.218 -10.443 -0.264 1.00 91.88 103 ARG A N 1
ATOM 812 C CA . ARG A 1 103 ? -17.867 -10.792 -1.650 1.00 91.88 103 ARG A CA 1
ATOM 813 C C . ARG A 1 103 ? -16.364 -10.934 -1.862 1.00 91.88 103 ARG A C 1
ATOM 815 O O . ARG A 1 103 ? -15.944 -11.787 -2.636 1.00 91.88 103 ARG A O 1
ATOM 822 N N . LEU A 1 104 ? -15.562 -10.090 -1.216 1.00 91.06 104 LEU A N 1
ATOM 823 C CA . LEU A 1 104 ? -14.103 -10.136 -1.313 1.00 91.06 104 LEU A CA 1
ATOM 824 C C . LEU A 1 104 ? -13.497 -11.365 -0.633 1.00 91.06 104 LEU A C 1
ATOM 826 O O . LEU A 1 104 ? -12.373 -11.702 -0.968 1.00 91.06 104 LEU A O 1
ATOM 830 N N . TYR A 1 105 ? -14.197 -11.993 0.314 1.00 90.25 105 TYR A N 1
ATOM 831 C CA . TYR A 1 105 ? -13.682 -13.117 1.102 1.00 90.25 105 TYR A CA 1
ATOM 832 C C . TYR A 1 105 ? -14.646 -14.317 1.120 1.00 90.25 105 TYR A C 1
ATOM 834 O O . TYR A 1 105 ? -14.678 -15.087 2.082 1.00 90.25 105 TYR A O 1
ATOM 842 N N . GLU A 1 106 ? -15.437 -14.489 0.054 1.00 86.44 106 GLU A N 1
ATOM 843 C CA . GLU A 1 106 ? -16.433 -15.565 -0.073 1.00 86.44 106 GLU A CA 1
ATOM 844 C C . GLU A 1 106 ? -15.774 -16.962 -0.096 1.00 86.44 106 GLU A C 1
ATOM 846 O O . GLU A 1 106 ? -16.380 -17.949 0.329 1.00 86.44 106 GLU A O 1
ATOM 851 N N . SER A 1 107 ? -14.510 -17.056 -0.538 1.00 76.25 107 SER A N 1
ATOM 852 C CA . SER A 1 107 ? -13.732 -18.300 -0.568 1.00 76.25 107 SER A CA 1
ATOM 853 C C . SER A 1 107 ? -12.705 -18.379 0.580 1.00 76.25 107 SER A C 1
ATOM 855 O O . SER A 1 107 ? -11.823 -17.524 0.676 1.00 76.25 107 SER A O 1
ATOM 857 N N . PRO A 1 108 ? -12.720 -19.437 1.421 1.00 60.00 108 PRO A N 1
ATOM 858 C CA . PRO A 1 108 ? -11.775 -19.605 2.534 1.00 60.00 108 PRO A CA 1
ATOM 859 C C . PRO A 1 108 ? -10.293 -19.680 2.133 1.00 60.00 108 PRO A C 1
ATOM 861 O O . PRO A 1 108 ? -9.425 -19.414 2.966 1.00 60.00 108 PRO A O 1
ATOM 864 N N . ASP A 1 109 ? -9.994 -20.033 0.878 1.00 61.41 109 ASP A N 1
ATOM 865 C CA . ASP A 1 109 ? -8.619 -20.136 0.369 1.00 61.41 109 ASP A CA 1
ATOM 866 C C . ASP A 1 109 ? -7.925 -18.760 0.248 1.00 61.41 109 ASP A C 1
ATOM 868 O O . ASP A 1 109 ? -6.699 -18.691 0.184 1.00 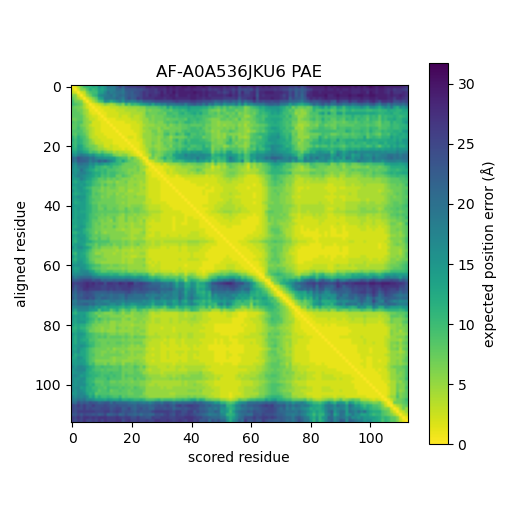61.41 109 ASP A O 1
ATOM 872 N N . GLU A 1 110 ? -8.677 -17.654 0.284 1.00 56.69 110 GLU A N 1
ATOM 873 C CA . GLU A 1 110 ? -8.163 -16.278 0.136 1.00 56.69 110 GLU A CA 1
ATOM 874 C C . GLU A 1 110 ? -7.618 -15.676 1.446 1.00 56.69 110 GLU A C 1
ATOM 876 O O . GLU A 1 110 ? -7.041 -14.587 1.454 1.00 56.69 110 GLU A O 1
ATOM 881 N N . LEU A 1 111 ? -7.764 -16.399 2.561 1.00 60.75 111 LEU A N 1
ATOM 882 C CA . LEU A 1 111 ? -7.248 -16.021 3.883 1.00 60.75 111 LEU A CA 1
ATOM 883 C C . LEU A 1 111 ? -5.979 -16.798 4.278 1.00 60.75 111 LEU A C 1
ATOM 885 O O . LEU A 1 111 ? -5.473 -16.618 5.389 1.00 60.75 111 LEU A O 1
ATOM 889 N N . ALA A 1 112 ? -5.459 -17.668 3.405 1.00 52.97 112 ALA A N 1
ATOM 890 C CA . ALA A 1 112 ? -4.253 -18.443 3.682 1.00 52.97 112 ALA A CA 1
ATOM 891 C C . ALA A 1 112 ? -2.969 -17.583 3.551 1.00 52.97 112 ALA A C 1
ATOM 893 O O . ALA A 1 112 ? -2.907 -16.709 2.684 1.00 52.97 112 ALA A O 1
ATOM 894 N N . PRO A 1 113 ? -1.962 -17.781 4.426 1.00 51.47 113 PRO A N 1
ATOM 895 C CA . PRO A 1 113 ? -0.689 -17.056 4.393 1.00 51.47 113 PRO A CA 1
ATOM 896 C C . PRO A 1 113 ? 0.260 -17.504 3.273 1.00 51.47 113 PRO A C 1
ATOM 898 O O . PRO A 1 113 ? 0.228 -18.697 2.892 1.00 51.47 113 PRO A O 1
#

Radius of gyration: 17.6 Å; Cα contacts (8 Å, |Δi|>4): 113; chains: 1; bounding box: 48×36×38 Å

Foldseek 3Di:
DPPDDDDDDDDCVVVVVVVVVLVVPPVLVVCVVVQQVVLVVVLAKGWDWDDDQQKTATQDIDHRPDPDDDDDPDDDHRDIDGLVPDPNSVVVVVPDDPVSVCVSCVDVVSPDD

Nearest PDB structures (foldseek):
  8ejv-assembly1_A  TM=8.430E-01  e=3.376E-05  Pseudomonas putida KT2440
  1mkm-assembly1_B  TM=8.017E-01  e=6.051E-05  Thermotoga maritima
  8ejv-assembly1_B  TM=7.790E-01  e=7.843E-05  Pseudomonas putida KT2440
  2xro-assembly1_E  TM=8.433E-01  e=1.600E-04  Pseudomonas putida
  5whm-assembly1_C  TM=7.724E-01  e=2.213E-04  Brucella abortus

Solvent-accessible surface area (backbone atoms only — not comparable to full-atom values): 7056 Å² total; per-residue (Å²): 130,58,98,66,90,76,60,91,73,86,56,69,67,59,58,52,51,54,50,55,59,56,65,70,40,59,65,60,69,64,44,50,61,56,39,49,51,49,11,67,76,69,46,37,66,33,77,44,66,46,83,56,89,61,25,25,34,30,73,45,77,35,75,37,82,68,83,81,85,74,87,81,81,86,74,57,74,70,44,72,46,58,12,84,84,36,73,69,25,42,62,54,58,73,74,52,57,68,74,56,52,50,65,67,55,69,51,78,79,78,75,64,133

Sequence (113 aa):
PTAEGHGWRLDFRVAQLGNAYLHEFSVREVGRAAMRELSRRTSLTTQMAVLDHTDIVYIERQDASRRRSEPHVVTDIGSRLPAYCTSLGKAMLAFLPDDEIDRLYESPDELAP

Secondary structure (DSSP, 8-state):
--SSS------HHHHHHHHHHHHH-HHHHHHHHHHHHHHHHH-S-EEEEEEETTEEEEEEEE--S--SSS------TT-EEEGGGSHHHHHHHTTS-HHHHHHHT-SGGGG--